Protein AF-A0A834DWX3-F1 (afdb_monomer_lite)

Radius of gyration: 12.89 Å; chains: 1; bounding box: 28×35×28 Å

Structure (mmCIF, N/CA/C/O backbone):
data_AF-A0A834DWX3-F1
#
_entry.id   AF-A0A834DWX3-F1
#
loop_
_atom_site.group_PDB
_atom_site.id
_atom_site.type_symbol
_atom_site.label_atom_id
_atom_site.label_alt_id
_atom_site.label_comp_id
_atom_site.label_asym_id
_atom_site.label_entity_id
_atom_site.label_seq_id
_atom_site.pdbx_PDB_ins_code
_atom_site.Cartn_x
_atom_site.Cartn_y
_atom_site.Cartn_z
_atom_site.occupancy
_atom_site.B_iso_or_equiv
_atom_site.auth_seq_id
_atom_site.auth_comp_id
_atom_site.auth_asym_id
_atom_site.auth_atom_id
_atom_site.pdbx_PDB_model_num
ATOM 1 N N . MET A 1 1 ? 1.347 -15.192 1.045 1.00 59.75 1 MET A N 1
ATOM 2 C CA . MET A 1 1 ? 1.641 -14.248 2.145 1.00 59.75 1 MET A CA 1
ATOM 3 C C . MET A 1 1 ? 0.319 -13.681 2.633 1.00 59.75 1 MET A C 1
ATOM 5 O O . MET A 1 1 ? -0.516 -13.426 1.775 1.00 59.75 1 MET A O 1
ATOM 9 N N . PRO A 1 2 ? 0.089 -13.551 3.951 1.00 78.19 2 PRO A N 1
ATOM 10 C CA . PRO A 1 2 ? -1.236 -13.251 4.511 1.00 78.19 2 PRO A CA 1
ATOM 11 C C . PRO A 1 2 ? -1.767 -11.853 4.160 1.00 78.19 2 PRO A C 1
ATOM 13 O O . PRO A 1 2 ? -2.964 -11.632 4.242 1.00 78.19 2 PRO A O 1
ATOM 16 N N . TRP A 1 3 ? -0.892 -10.941 3.735 1.00 85.50 3 TRP A N 1
ATOM 17 C CA . TRP A 1 3 ? -1.212 -9.556 3.385 1.00 85.50 3 TRP A CA 1
ATOM 18 C C . TRP A 1 3 ? -1.435 -9.324 1.882 1.00 85.50 3 TRP A C 1
ATOM 20 O O . TRP A 1 3 ? -1.777 -8.215 1.489 1.00 85.50 3 TRP A O 1
ATOM 30 N N . PHE A 1 4 ? -1.223 -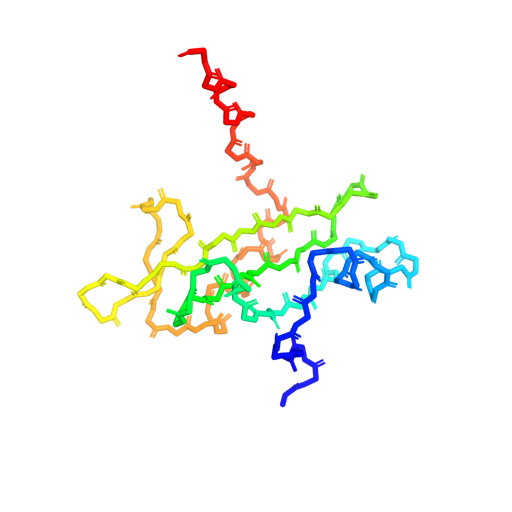10.321 1.012 1.00 89.62 4 PHE A N 1
ATOM 31 C CA . PHE A 1 4 ? -1.420 -10.170 -0.436 1.00 89.62 4 PHE A CA 1
ATOM 32 C C . PHE A 1 4 ? -2.739 -10.807 -0.872 1.00 89.62 4 PHE A C 1
ATOM 34 O O . PHE A 1 4 ? -2.898 -12.022 -0.773 1.00 89.62 4 PHE A O 1
ATOM 41 N N . HIS A 1 5 ? -3.656 -9.995 -1.399 1.00 89.94 5 HIS A N 1
ATOM 42 C CA . HIS A 1 5 ? -5.019 -10.422 -1.742 1.00 89.94 5 HIS A CA 1
ATOM 43 C C . HIS A 1 5 ? -5.278 -10.525 -3.254 1.00 89.94 5 HIS A C 1
ATOM 45 O O . HIS A 1 5 ? -6.392 -10.837 -3.669 1.00 89.94 5 HIS A O 1
ATOM 51 N N . GLY A 1 6 ? -4.268 -10.287 -4.097 1.00 90.44 6 GLY A N 1
ATOM 52 C CA . GLY A 1 6 ? -4.426 -10.339 -5.553 1.00 90.44 6 GLY A CA 1
ATOM 53 C C . GLY A 1 6 ? -5.420 -9.294 -6.071 1.00 90.44 6 GLY A C 1
ATOM 54 O O . GLY A 1 6 ? -5.427 -8.148 -5.616 1.00 90.44 6 GLY A O 1
ATOM 55 N N . LYS A 1 7 ? -6.259 -9.671 -7.041 1.00 90.38 7 LYS A N 1
ATOM 56 C CA . LYS A 1 7 ? -7.224 -8.776 -7.705 1.00 90.38 7 LYS A CA 1
ATOM 57 C C . LYS A 1 7 ? -8.504 -8.593 -6.890 1.00 90.38 7 LYS A C 1
ATOM 59 O O . LYS A 1 7 ? -9.539 -9.157 -7.230 1.00 90.38 7 LYS A O 1
ATOM 64 N N . ILE A 1 8 ? -8.431 -7.760 -5.860 1.00 93.25 8 ILE A N 1
ATOM 65 C CA . ILE A 1 8 ? -9.607 -7.253 -5.141 1.00 93.25 8 ILE A CA 1
ATOM 66 C C . ILE A 1 8 ? -9.843 -5.771 -5.446 1.00 93.25 8 ILE A C 1
ATOM 68 O O . ILE A 1 8 ? -8.930 -5.024 -5.820 1.00 93.25 8 ILE A O 1
ATOM 72 N N . SER A 1 9 ? -11.085 -5.328 -5.293 1.00 91.56 9 SER A N 1
ATOM 73 C CA . SER A 1 9 ? -11.457 -3.922 -5.405 1.00 91.56 9 SER A CA 1
ATOM 74 C C . SER A 1 9 ? -10.952 -3.102 -4.213 1.00 91.56 9 SER A C 1
ATOM 76 O O . SER A 1 9 ? -10.626 -3.622 -3.146 1.00 91.56 9 SER A O 1
ATOM 78 N N . GLY A 1 10 ? -10.902 -1.775 -4.381 1.00 89.06 10 GLY A N 1
ATOM 79 C CA . GLY A 1 10 ? -10.610 -0.875 -3.260 1.00 89.06 10 GLY A CA 1
ATOM 80 C C . GLY A 1 10 ? -11.646 -0.995 -2.140 1.00 89.06 10 GLY A C 1
ATOM 81 O O . GLY A 1 10 ? -11.281 -0.947 -0.976 1.00 89.06 10 GLY A O 1
ATOM 82 N N . HIS A 1 11 ? -12.913 -1.231 -2.486 1.00 92.44 11 HIS A N 1
ATOM 83 C CA . HIS A 1 11 ? -13.980 -1.411 -1.506 1.00 92.44 11 HIS A CA 1
ATOM 84 C C . HIS A 1 11 ? -13.805 -2.693 -0.683 1.00 92.44 11 HIS A C 1
ATOM 86 O O . HIS A 1 11 ? -13.862 -2.637 0.541 1.00 92.44 11 HIS A O 1
ATOM 92 N N . GLU A 1 12 ? -13.514 -3.824 -1.332 1.00 93.88 12 GLU A N 1
ATOM 93 C CA . GLU A 1 12 ? -13.205 -5.079 -0.631 1.00 93.88 12 GLU A CA 1
ATOM 94 C C . GLU A 1 12 ? -11.992 -4.921 0.290 1.00 93.88 12 GLU A C 1
ATOM 96 O O . GLU A 1 12 ? -12.010 -5.413 1.413 1.00 93.88 12 GLU A O 1
ATOM 101 N N . ALA A 1 13 ? -10.965 -4.179 -0.140 1.00 92.56 13 ALA A N 1
ATOM 102 C CA . ALA A 1 13 ? -9.812 -3.882 0.705 1.00 92.56 13 ALA A CA 1
ATOM 103 C C . ALA A 1 13 ? -10.198 -3.108 1.974 1.00 92.56 13 ALA A C 1
ATOM 105 O O . ALA A 1 13 ? -9.723 -3.443 3.054 1.00 92.56 13 ALA A O 1
ATOM 106 N N . VAL A 1 14 ? -11.086 -2.115 1.861 1.00 91.94 14 VAL A N 1
ATOM 107 C CA . VAL A 1 14 ? -11.604 -1.387 3.029 1.00 91.94 14 VAL A CA 1
ATOM 108 C C . VAL A 1 14 ? -12.353 -2.332 3.964 1.00 91.94 14 VAL A C 1
ATOM 110 O O . VAL A 1 14 ? -12.136 -2.277 5.165 1.00 91.94 14 VAL A O 1
ATOM 113 N N . GLN A 1 15 ? -13.199 -3.220 3.434 1.00 93.88 15 GLN A N 1
ATOM 114 C CA . GLN A 1 15 ? -13.948 -4.181 4.252 1.00 93.88 15 GLN A CA 1
ATOM 115 C C . GLN A 1 15 ? -13.043 -5.198 4.959 1.00 93.88 15 GLN A C 1
ATOM 117 O O . GLN A 1 15 ? -13.345 -5.607 6.075 1.00 93.88 15 GLN A O 1
ATOM 122 N N . LEU A 1 16 ? -11.937 -5.596 4.329 1.00 92.38 16 LEU A N 1
ATOM 123 C CA . LEU A 1 16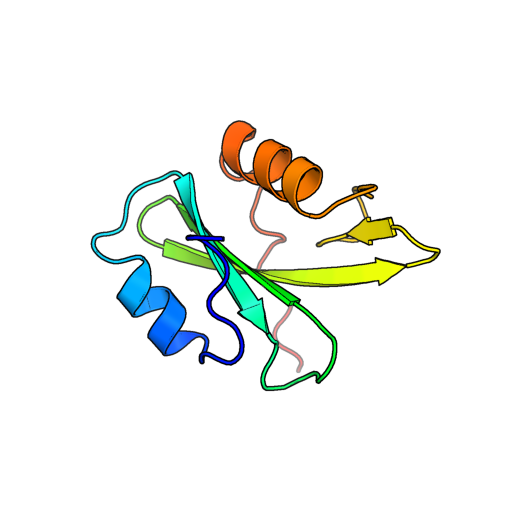 ? -10.951 -6.507 4.917 1.00 92.38 16 LEU A CA 1
ATOM 124 C C . LEU A 1 16 ? -10.116 -5.852 6.024 1.00 92.38 16 LEU A C 1
ATOM 126 O O . LEU A 1 16 ? -9.616 -6.555 6.894 1.00 92.38 16 LEU A O 1
ATOM 130 N N . LEU A 1 17 ? -9.985 -4.525 5.999 1.00 90.00 17 LEU A N 1
ATOM 131 C CA . LEU A 1 17 ? -9.306 -3.727 7.024 1.00 90.00 17 LEU A CA 1
ATOM 132 C C . LEU A 1 17 ? -10.271 -3.232 8.118 1.00 90.00 17 LEU A C 1
ATOM 134 O O . LEU A 1 17 ? -9.970 -2.266 8.814 1.00 90.00 17 LEU A O 1
ATOM 138 N N . GLN A 1 18 ? -11.445 -3.859 8.252 1.00 89.69 18 GLN A N 1
ATOM 139 C CA . GLN A 1 18 ? -12.407 -3.575 9.317 1.00 89.69 18 GLN A CA 1
ATOM 140 C C . GLN A 1 18 ? -12.340 -4.651 10.418 1.00 89.69 18 GLN A C 1
ATOM 142 O O . GLN A 1 18 ? -12.283 -5.841 10.098 1.00 89.69 18 GLN A O 1
ATOM 147 N N . PRO A 1 19 ? -12.441 -4.274 11.707 1.00 88.75 19 PRO A N 1
ATOM 148 C CA . PRO A 1 19 ? -12.536 -2.900 12.210 1.00 88.75 19 PRO A CA 1
ATOM 149 C C . PRO A 1 19 ? -11.239 -2.106 11.963 1.00 88.75 19 PRO A C 1
ATOM 151 O O . PRO A 1 19 ? -10.178 -2.719 11.866 1.00 88.75 19 PRO A O 1
ATOM 154 N N . PRO A 1 20 ? -11.309 -0.767 11.843 1.00 82.38 20 PRO A N 1
ATOM 155 C CA . PRO A 1 20 ? -10.133 0.041 11.565 1.00 82.38 20 PRO A CA 1
ATOM 156 C C . PRO A 1 20 ? -9.183 -0.040 12.753 1.00 82.38 20 PRO A C 1
ATOM 158 O O . PRO A 1 20 ? -9.545 0.332 13.872 1.00 82.38 20 PRO A O 1
ATOM 161 N N . GLU A 1 21 ? -7.974 -0.506 12.495 1.00 85.06 21 GLU A N 1
ATOM 162 C CA . GLU A 1 21 ? -6.891 -0.554 13.466 1.00 85.06 21 GLU A CA 1
ATOM 163 C C . GLU A 1 21 ? -5.630 -0.008 12.800 1.00 85.06 21 GLU A C 1
ATOM 165 O O . GLU A 1 21 ? -5.354 -0.290 11.626 1.00 85.06 21 GLU A O 1
ATOM 170 N N . ASP A 1 22 ? -4.918 0.850 13.526 1.00 82.88 22 ASP A N 1
ATOM 171 C CA . ASP A 1 22 ? -3.724 1.508 13.012 1.00 82.88 22 ASP A CA 1
ATOM 172 C C . ASP A 1 22 ? -2.632 0.466 12.765 1.00 82.88 22 ASP A C 1
ATOM 174 O O . ASP A 1 22 ? -2.326 -0.361 13.624 1.00 82.88 22 ASP A O 1
ATOM 178 N N . GLY A 1 23 ? -2.049 0.505 11.568 1.00 79.44 23 GLY A N 1
ATOM 179 C CA . GLY A 1 23 ? -1.006 -0.437 11.162 1.00 79.44 23 GLY A CA 1
ATOM 180 C C . GLY A 1 23 ? -1.530 -1.706 10.486 1.00 79.44 23 GLY A C 1
ATOM 181 O O . GLY A 1 23 ? -0.720 -2.498 9.999 1.00 79.44 23 GLY A O 1
ATOM 182 N N . LEU A 1 24 ? -2.853 -1.899 10.363 1.00 87.25 24 LEU A N 1
ATOM 183 C CA . LEU A 1 24 ? -3.373 -2.926 9.458 1.00 87.25 24 LEU A CA 1
ATOM 184 C C . LEU A 1 24 ? -3.101 -2.533 8.010 1.00 87.25 24 LEU A C 1
ATOM 186 O O . LEU A 1 24 ? -3.302 -1.389 7.600 1.00 87.25 24 LEU A O 1
ATOM 190 N N . PHE A 1 25 ? -2.691 -3.505 7.205 1.00 89.69 25 PHE A N 1
ATOM 191 C CA . PHE A 1 25 ? -2.416 -3.271 5.799 1.00 89.69 25 PHE A CA 1
ATOM 192 C C . PHE A 1 25 ? -2.666 -4.506 4.950 1.00 89.69 25 PHE A C 1
ATOM 194 O O . PHE A 1 25 ? -2.662 -5.642 5.425 1.00 89.69 25 PHE A O 1
ATOM 201 N N . LEU A 1 26 ? -2.835 -4.264 3.657 1.00 91.62 26 LEU A N 1
ATOM 202 C CA . LEU A 1 26 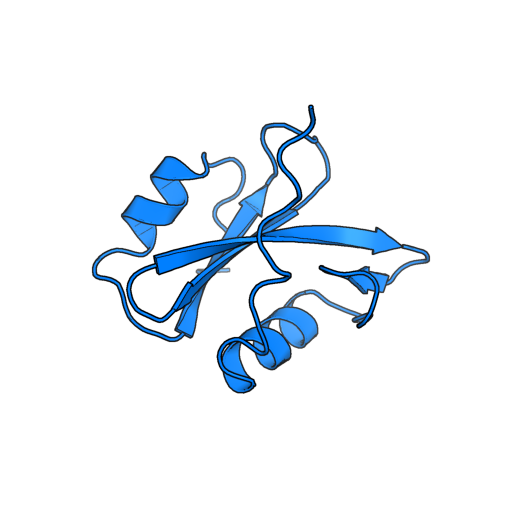? -2.835 -5.301 2.643 1.00 91.62 26 LEU A CA 1
ATOM 203 C C . LEU A 1 26 ? -2.324 -4.755 1.315 1.00 91.62 26 LEU A C 1
ATOM 205 O O . LEU A 1 26 ? -2.379 -3.557 1.044 1.00 91.62 26 LEU A O 1
ATOM 209 N N . VAL A 1 27 ? -1.860 -5.645 0.451 1.00 90.50 27 VAL A N 1
ATOM 210 C CA . VAL A 1 27 ? -1.469 -5.332 -0.920 1.00 90.50 27 VAL A CA 1
ATOM 211 C C . VAL A 1 27 ? -2.427 -6.030 -1.870 1.00 90.50 27 VAL A C 1
ATOM 213 O O . VAL A 1 27 ? -2.717 -7.223 -1.738 1.00 90.50 27 VAL A O 1
ATOM 216 N N . ARG A 1 28 ? -2.904 -5.278 -2.858 1.00 93.06 28 ARG A N 1
ATOM 217 C CA . ARG A 1 28 ? -3.766 -5.775 -3.931 1.00 93.06 28 ARG A CA 1
ATOM 218 C C . ARG A 1 28 ? -3.213 -5.397 -5.295 1.00 93.06 28 ARG A C 1
ATOM 220 O O . ARG A 1 28 ? -2.467 -4.434 -5.430 1.00 93.06 28 ARG A O 1
ATOM 227 N N . GLU A 1 29 ? -3.623 -6.119 -6.321 1.00 91.19 29 GLU A N 1
ATOM 228 C CA . GLU A 1 29 ? -3.397 -5.727 -7.707 1.00 91.19 29 GLU A CA 1
ATOM 229 C C . GLU A 1 29 ? -4.329 -4.570 -8.090 1.00 91.19 29 GLU A C 1
ATOM 231 O O . GLU A 1 29 ? -5.489 -4.473 -7.664 1.00 91.19 29 GLU A O 1
ATOM 236 N N . SER A 1 30 ? -3.826 -3.661 -8.919 1.00 84.69 30 SER A N 1
ATOM 237 C CA . SER A 1 30 ? -4.635 -2.591 -9.478 1.00 84.69 30 SER A CA 1
ATOM 238 C C . SER A 1 30 ? -5.552 -3.141 -10.569 1.00 84.69 30 SER A C 1
ATOM 240 O O . SER A 1 30 ? -5.121 -3.499 -11.660 1.00 84.69 30 SER A O 1
ATOM 242 N N . VAL A 1 31 ? -6.860 -3.134 -10.303 1.00 82.38 31 VAL A N 1
ATOM 243 C CA . VAL A 1 31 ? -7.890 -3.473 -11.304 1.00 82.38 31 VAL A CA 1
ATOM 244 C C . VAL A 1 31 ? -7.864 -2.498 -12.493 1.00 82.38 31 VAL A C 1
ATOM 246 O O . VAL A 1 31 ? -8.179 -2.881 -13.615 1.00 82.38 31 VAL A O 1
ATOM 249 N N . ARG A 1 32 ? -7.476 -1.235 -12.256 1.00 81.25 32 ARG A N 1
ATOM 250 C CA . ARG A 1 32 ? -7.423 -0.178 -13.283 1.00 81.25 32 ARG A CA 1
ATOM 251 C C . ARG A 1 32 ? -6.131 -0.191 -14.104 1.00 81.25 32 ARG A C 1
ATOM 253 O O . ARG A 1 32 ? -6.157 0.224 -15.254 1.00 81.25 32 ARG A O 1
ATOM 260 N N . HIS A 1 33 ? -5.028 -0.657 -13.522 1.00 80.31 33 HIS A N 1
ATOM 261 C CA . HIS A 1 33 ? -3.702 -0.651 -14.145 1.00 80.31 33 HIS A CA 1
ATOM 262 C C . HIS A 1 33 ? -3.076 -2.046 -14.011 1.00 80.31 33 HIS A C 1
ATOM 264 O O . HIS A 1 33 ? -2.418 -2.324 -13.008 1.00 80.31 33 HIS A O 1
ATOM 270 N N . PRO A 1 34 ? -3.314 -2.950 -14.977 1.00 81.75 34 PRO A N 1
ATOM 271 C CA . PRO A 1 34 ? -2.767 -4.300 -14.931 1.00 81.75 34 PRO A CA 1
ATOM 272 C C . PRO A 1 34 ? -1.238 -4.274 -14.826 1.00 81.75 34 PRO A C 1
ATOM 274 O O . PRO A 1 34 ? -0.578 -3.657 -15.656 1.00 81.75 34 PRO A O 1
ATOM 277 N N . GLY A 1 35 ? -0.692 -4.963 -13.823 1.00 82.62 35 GLY A N 1
ATOM 278 C CA . GLY A 1 35 ? 0.748 -4.994 -13.538 1.00 82.62 35 GLY A CA 1
ATOM 279 C C . GLY A 1 35 ? 1.175 -4.115 -12.361 1.00 82.62 35 GLY A C 1
ATOM 280 O O . GLY A 1 35 ? 2.247 -4.351 -11.811 1.00 82.62 35 GLY A O 1
ATOM 281 N N . ASP A 1 36 ? 0.323 -3.186 -11.922 1.00 86.25 36 ASP A N 1
ATOM 282 C CA . ASP A 1 36 ? 0.599 -2.351 -10.754 1.00 86.25 36 ASP A CA 1
ATOM 283 C C . ASP A 1 36 ? 0.029 -2.959 -9.473 1.00 86.25 36 ASP A C 1
ATOM 285 O O . ASP A 1 36 ? -1.044 -3.577 -9.467 1.00 86.25 36 ASP A O 1
ATOM 289 N N . TYR A 1 37 ? 0.697 -2.676 -8.358 1.00 89.50 37 TYR A N 1
ATOM 290 C CA . TYR A 1 37 ? 0.206 -2.997 -7.024 1.00 89.50 37 TYR A CA 1
ATOM 291 C C . TYR A 1 37 ? -0.343 -1.756 -6.322 1.00 89.50 37 TYR A C 1
ATOM 293 O O . TYR A 1 37 ? -0.017 -0.616 -6.650 1.00 89.50 37 TYR A O 1
ATOM 301 N N . VAL A 1 38 ? -1.211 -1.980 -5.343 1.00 90.50 38 VAL A N 1
ATOM 302 C CA . VAL A 1 38 ? -1.747 -0.949 -4.462 1.00 90.50 38 VAL A CA 1
ATOM 303 C C . VAL A 1 38 ? -1.590 -1.422 -3.027 1.00 90.50 38 VAL A C 1
ATOM 305 O O . VAL A 1 38 ? -2.165 -2.444 -2.647 1.00 90.50 38 VAL A O 1
ATOM 308 N N . LEU A 1 39 ? -0.833 -0.669 -2.237 1.00 89.62 39 LEU A N 1
ATOM 309 C CA . LEU A 1 39 ? -0.754 -0.821 -0.794 1.00 89.62 39 LEU A CA 1
ATOM 310 C C . LEU A 1 39 ? -1.960 -0.114 -0.164 1.00 89.62 39 LEU A C 1
ATOM 312 O O . LEU A 1 39 ? -2.209 1.060 -0.422 1.00 89.62 39 LEU A O 1
ATOM 316 N N . CYS A 1 40 ? -2.726 -0.840 0.638 1.00 90.81 40 CYS A N 1
ATOM 317 C CA . CYS A 1 40 ? -3.848 -0.317 1.403 1.00 90.81 40 CYS A CA 1
ATOM 318 C C . CYS A 1 40 ? -3.459 -0.327 2.882 1.00 90.81 40 CYS A C 1
ATOM 320 O O . CYS A 1 40 ? -3.080 -1.384 3.378 1.00 90.81 40 CYS A O 1
ATOM 322 N N . VAL A 1 41 ? -3.545 0.814 3.564 1.00 88.38 41 VAL A N 1
ATOM 323 C CA . VAL A 1 41 ? -3.144 0.966 4.973 1.00 88.38 41 VAL A CA 1
ATOM 324 C C . VAL A 1 41 ? -4.296 1.568 5.759 1.00 88.38 41 VAL A C 1
ATOM 326 O O . VAL A 1 41 ? -4.832 2.595 5.354 1.00 88.38 41 VAL A O 1
ATOM 329 N N . SER A 1 42 ? -4.666 0.937 6.866 1.00 87.94 42 SER A N 1
ATOM 330 C CA . SER A 1 42 ? -5.596 1.477 7.852 1.00 87.94 42 SER A CA 1
ATOM 331 C C . SER A 1 42 ? -4.833 2.349 8.843 1.00 87.94 42 SER A C 1
ATOM 333 O O . SER A 1 42 ? -3.881 1.894 9.483 1.00 87.94 42 SER A O 1
ATOM 335 N N . PHE A 1 43 ? -5.237 3.610 8.943 1.00 84.19 43 PHE A N 1
ATOM 336 C CA . PHE A 1 43 ? -4.666 4.583 9.862 1.00 84.19 43 PHE A CA 1
ATOM 337 C C . PHE A 1 43 ? -5.685 5.685 10.171 1.00 84.19 43 PHE A C 1
ATOM 339 O O . PHE A 1 43 ? -6.386 6.141 9.270 1.00 84.19 43 PHE A O 1
ATOM 346 N N . LEU A 1 44 ? -5.778 6.135 11.425 1.00 84.25 44 LEU A N 1
ATOM 347 C CA . LEU A 1 44 ? -6.733 7.171 11.862 1.00 84.25 44 LEU A CA 1
ATOM 348 C C . LEU A 1 44 ? -8.189 6.850 11.493 1.00 84.25 44 LEU A C 1
ATOM 350 O O . LEU A 1 44 ? -8.970 7.733 11.147 1.00 84.25 44 LEU A O 1
ATOM 354 N N . GLN A 1 45 ? -8.563 5.573 11.578 1.00 84.50 45 GLN A N 1
A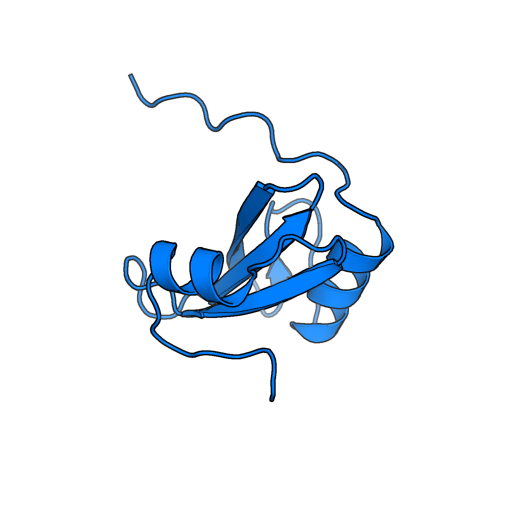TOM 355 C CA . GLN A 1 45 ? -9.884 5.066 11.183 1.00 84.50 45 GLN A CA 1
ATOM 356 C C . GLN A 1 45 ? -10.234 5.224 9.692 1.00 84.50 45 GLN A C 1
ATOM 358 O O . GLN A 1 45 ? -11.372 4.953 9.300 1.00 84.50 45 GLN A O 1
ATOM 363 N N . GLU A 1 46 ? -9.269 5.598 8.853 1.00 85.75 46 GLU A N 1
ATOM 364 C CA . GLU A 1 46 ? -9.403 5.664 7.402 1.00 85.75 46 GLU A CA 1
ATOM 365 C C . GLU A 1 46 ? -8.471 4.661 6.719 1.00 85.75 46 GLU A C 1
ATOM 367 O O . GLU A 1 46 ? -7.455 4.236 7.264 1.00 85.75 46 GLU A O 1
ATOM 372 N N . VAL A 1 47 ? -8.827 4.262 5.498 1.00 87.94 47 VAL A N 1
ATOM 373 C CA . VAL A 1 47 ? -7.993 3.383 4.676 1.00 87.94 47 VAL A CA 1
ATOM 374 C C . VAL A 1 47 ? -7.401 4.193 3.534 1.00 87.94 47 VAL A C 1
ATOM 376 O O . VAL A 1 47 ? -8.1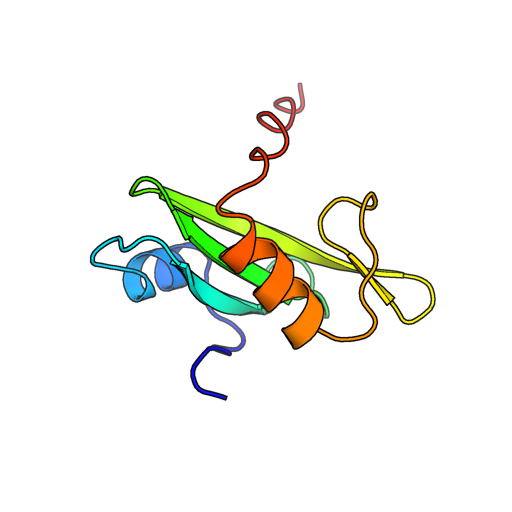12 4.666 2.646 1.00 87.94 47 VAL A O 1
ATOM 379 N N . PHE A 1 48 ? -6.081 4.310 3.533 1.00 86.94 48 PHE A N 1
ATOM 380 C CA . PHE A 1 48 ? -5.311 4.965 2.487 1.00 86.94 48 PHE A CA 1
ATOM 381 C C . PHE A 1 48 ? -4.919 3.961 1.406 1.00 86.94 48 PHE A C 1
ATOM 383 O O . PHE A 1 48 ? -4.576 2.818 1.701 1.00 86.94 48 PHE A O 1
ATOM 390 N N . HIS A 1 49 ? -4.947 4.390 0.144 1.00 89.25 49 HIS A N 1
ATOM 391 C CA . HIS A 1 49 ? -4.595 3.561 -1.008 1.00 89.25 49 HIS A CA 1
ATOM 392 C C . HIS A 1 49 ? -3.421 4.175 -1.772 1.00 89.25 49 HIS A C 1
ATOM 394 O O . HIS A 1 49 ? -3.579 5.166 -2.483 1.00 89.25 49 HIS A O 1
ATOM 400 N N . TYR A 1 50 ? -2.265 3.534 -1.682 1.00 86.75 50 TYR A N 1
ATOM 401 C CA . TYR A 1 50 ? -1.016 3.959 -2.294 1.00 86.75 50 TYR A CA 1
ATOM 402 C C . TYR A 1 50 ? -0.692 3.086 -3.499 1.00 86.75 50 TYR A C 1
ATOM 404 O O . TYR A 1 50 ? -0.567 1.867 -3.378 1.00 86.75 50 TYR A O 1
ATOM 412 N N . ARG A 1 51 ? -0.568 3.685 -4.683 1.00 87.25 51 ARG A N 1
ATOM 413 C CA . ARG A 1 51 ? -0.145 2.954 -5.882 1.00 87.25 51 ARG A CA 1
ATOM 414 C C . ARG A 1 51 ? 1.357 2.702 -5.797 1.00 87.25 51 ARG A C 1
ATOM 416 O O . ARG A 1 51 ? 2.122 3.646 -5.680 1.00 87.25 51 ARG A O 1
ATOM 423 N N . VAL A 1 52 ? 1.755 1.442 -5.895 1.00 87.25 52 VAL A N 1
ATOM 424 C CA . VAL A 1 52 ? 3.160 1.045 -5.971 1.00 87.25 52 VAL A CA 1
ATOM 425 C C . VAL A 1 52 ? 3.586 1.109 -7.432 1.00 87.25 52 VAL A C 1
ATOM 427 O O . VAL A 1 52 ? 3.010 0.442 -8.293 1.00 87.25 52 VAL A O 1
ATOM 430 N N . LEU A 1 53 ? 4.584 1.935 -7.700 1.00 84.69 53 LEU A N 1
ATOM 431 C CA . LEU A 1 53 ? 5.198 2.148 -8.999 1.00 84.69 53 LEU A CA 1
ATOM 432 C C . LEU A 1 53 ? 6.524 1.394 -9.054 1.00 84.69 53 LEU A C 1
ATOM 434 O O . LEU A 1 53 ? 7.273 1.365 -8.079 1.00 84.69 53 LEU A O 1
ATOM 438 N N . HIS A 1 54 ? 6.823 0.803 -10.207 1.00 82.44 54 HIS A N 1
ATOM 439 C CA . HIS A 1 54 ? 8.121 0.194 -10.479 1.00 82.44 54 HIS A CA 1
ATOM 440 C C . HIS A 1 54 ? 8.932 1.130 -11.377 1.00 82.44 54 HIS A C 1
ATOM 442 O O . HIS A 1 54 ? 8.504 1.439 -12.490 1.00 82.44 54 HIS A O 1
ATOM 448 N N . ARG A 1 55 ? 10.111 1.559 -10.921 1.00 79.75 55 ARG A N 1
ATOM 449 C CA . ARG A 1 55 ? 11.014 2.437 -11.674 1.00 79.75 55 ARG A CA 1
ATOM 450 C C . ARG A 1 55 ? 12.451 1.963 -11.531 1.00 79.75 55 ARG A C 1
ATOM 452 O O . ARG A 1 55 ? 12.938 1.807 -10.419 1.00 79.75 55 ARG A O 1
ATOM 459 N N . ASP A 1 56 ? 13.117 1.705 -12.656 1.00 81.44 56 ASP A N 1
ATOM 460 C CA . ASP A 1 56 ? 14.534 1.313 -12.703 1.00 81.44 56 ASP A CA 1
ATOM 461 C C . ASP A 1 56 ? 14.896 0.157 -11.742 1.00 81.44 56 ASP A C 1
ATOM 463 O O . ASP A 1 56 ? 15.945 0.159 -11.102 1.00 81.44 56 ASP A O 1
ATOM 467 N N . GLY A 1 57 ? 13.994 -0.824 -11.598 1.00 80.56 57 GLY A N 1
ATOM 468 C CA . GLY A 1 57 ? 14.166 -1.975 -10.699 1.00 80.56 57 GLY A CA 1
ATOM 469 C C . GLY A 1 57 ? 13.830 -1.723 -9.223 1.00 80.56 57 GLY A C 1
ATOM 470 O O . GLY A 1 57 ? 13.977 -2.640 -8.420 1.00 80.56 57 GLY A O 1
ATOM 471 N N . HIS A 1 58 ? 13.353 -0.528 -8.873 1.00 83.44 58 HIS A N 1
ATOM 472 C CA . HIS A 1 58 ? 12.963 -0.129 -7.521 1.00 83.44 58 HIS A CA 1
ATOM 473 C C . HIS A 1 58 ? 11.450 0.110 -7.418 1.00 83.44 58 HIS A C 1
ATOM 475 O O . HIS A 1 58 ? 10.777 0.393 -8.412 1.00 83.44 58 HIS A O 1
ATOM 481 N N . LEU A 1 59 ? 10.921 0.005 -6.202 1.00 84.44 59 LEU A N 1
ATOM 482 C CA . LEU A 1 59 ? 9.528 0.271 -5.849 1.00 84.44 59 LEU A CA 1
ATOM 483 C C . LEU A 1 59 ? 9.390 1.663 -5.239 1.00 84.44 59 LEU A C 1
ATOM 485 O O . LEU A 1 59 ? 10.212 2.048 -4.413 1.00 84.44 59 LEU A O 1
ATOM 489 N N . THR A 1 60 ? 8.345 2.405 -5.590 1.00 83.38 60 THR A N 1
ATOM 490 C CA . THR A 1 60 ? 8.052 3.713 -4.985 1.00 83.38 60 THR A CA 1
ATOM 491 C C . THR A 1 60 ? 6.548 3.981 -4.929 1.00 83.38 60 THR A C 1
ATOM 493 O O . THR A 1 60 ? 5.798 3.435 -5.733 1.00 83.38 60 THR A O 1
ATOM 496 N N . ILE A 1 61 ? 6.097 4.796 -3.975 1.00 82.69 61 ILE A N 1
ATOM 497 C CA . ILE A 1 61 ? 4.688 5.202 -3.819 1.00 82.69 61 ILE A CA 1
ATOM 498 C C . ILE A 1 61 ? 4.472 6.662 -4.246 1.00 82.69 61 ILE A C 1
ATOM 500 O O . ILE A 1 61 ? 3.437 6.992 -4.823 1.00 82.69 61 ILE A O 1
ATOM 504 N N . ASP A 1 62 ? 5.448 7.525 -3.978 1.00 78.12 62 ASP A N 1
ATOM 505 C CA . ASP A 1 62 ? 5.372 8.980 -4.133 1.00 78.12 62 ASP A CA 1
ATOM 506 C C . ASP A 1 62 ? 6.544 9.567 -4.941 1.00 78.12 62 ASP A C 1
ATOM 508 O O . ASP A 1 62 ? 6.675 10.784 -5.045 1.00 78.12 62 ASP A O 1
ATOM 512 N N . GLU A 1 63 ? 7.403 8.710 -5.501 1.00 74.12 63 GLU A N 1
ATOM 513 C CA . GLU A 1 63 ? 8.674 9.054 -6.158 1.00 74.12 63 GLU A CA 1
ATOM 514 C C . GLU A 1 63 ? 9.721 9.723 -5.249 1.00 74.12 63 GLU A C 1
ATOM 516 O O . GLU A 1 63 ? 10.846 9.959 -5.694 1.00 74.12 63 GLU A O 1
ATOM 521 N N . ALA A 1 64 ? 9.406 9.983 -3.978 1.00 73.06 64 ALA A N 1
ATOM 522 C CA . ALA A 1 64 ? 10.337 10.561 -3.018 1.00 73.06 64 ALA A CA 1
ATOM 523 C C . ALA A 1 64 ? 11.223 9.480 -2.390 1.00 73.06 64 ALA A C 1
ATOM 525 O O . ALA A 1 64 ? 12.415 9.707 -2.175 1.00 73.06 64 ALA A O 1
ATOM 526 N N . ILE A 1 65 ? 10.655 8.297 -2.129 1.00 75.44 65 ILE A N 1
ATOM 527 C CA . ILE A 1 65 ? 11.378 7.169 -1.531 1.00 75.44 65 ILE A CA 1
ATOM 528 C C . ILE A 1 65 ? 11.333 5.956 -2.464 1.00 75.44 65 ILE A C 1
ATOM 530 O O . ILE A 1 65 ? 10.276 5.579 -2.974 1.00 75.44 65 ILE A O 1
ATOM 534 N N . CYS A 1 66 ? 12.496 5.345 -2.694 1.00 80.50 66 CYS A N 1
ATOM 535 C CA . CYS A 1 66 ? 12.663 4.149 -3.517 1.00 80.50 66 CYS A CA 1
ATOM 536 C C . CYS A 1 66 ? 13.115 2.968 -2.652 1.00 80.50 66 CYS A C 1
ATOM 538 O O . CYS A 1 66 ? 14.004 3.112 -1.815 1.00 80.50 66 CYS A O 1
ATOM 540 N N . PHE A 1 67 ? 12.537 1.795 -2.895 1.00 81.31 67 PHE A N 1
ATOM 541 C CA . PHE A 1 67 ? 12.769 0.576 -2.125 1.00 81.31 67 PHE A CA 1
ATOM 542 C C . PHE A 1 67 ? 13.181 -0.575 -3.039 1.00 81.31 67 PHE A C 1
ATOM 544 O O . PHE A 1 67 ? 12.692 -0.702 -4.160 1.00 81.31 67 PHE A O 1
ATOM 551 N N . CYS A 1 68 ? 14.063 -1.446 -2.554 1.00 78.00 68 CYS A N 1
ATOM 552 C CA . CYS A 1 68 ? 14.515 -2.618 -3.308 1.00 78.00 68 CYS A CA 1
ATOM 553 C C . CYS A 1 68 ? 13.466 -3.738 -3.334 1.00 78.00 68 CYS A C 1
ATOM 555 O O . CYS A 1 68 ? 13.460 -4.563 -4.246 1.00 78.00 68 CYS A O 1
ATOM 557 N N . ASN A 1 69 ? 12.596 -3.800 -2.324 1.00 80.25 69 ASN A N 1
ATOM 558 C CA . ASN A 1 69 ? 11.551 -4.808 -2.232 1.00 80.25 69 ASN A CA 1
ATOM 559 C C . ASN A 1 69 ? 10.294 -4.263 -1.528 1.00 80.25 69 ASN A C 1
ATOM 561 O O . ASN A 1 69 ? 10.306 -3.195 -0.916 1.00 80.25 69 ASN A O 1
ATOM 565 N N . LEU A 1 70 ? 9.189 -5.003 -1.658 1.00 76.06 70 LEU A N 1
ATOM 566 C CA . LEU A 1 70 ? 7.874 -4.580 -1.173 1.00 76.06 70 LEU A CA 1
ATOM 567 C C . LEU A 1 70 ? 7.775 -4.610 0.358 1.00 76.06 70 LEU A C 1
ATOM 569 O O . LEU A 1 70 ? 7.049 -3.802 0.922 1.00 76.06 70 LEU A O 1
ATOM 573 N N . MET A 1 71 ? 8.498 -5.517 1.017 1.00 78.00 71 MET A N 1
ATOM 574 C CA . MET A 1 71 ? 8.511 -5.625 2.478 1.00 78.00 71 MET A CA 1
ATOM 575 C C . MET A 1 71 ? 9.203 -4.417 3.108 1.00 78.00 71 MET A C 1
ATOM 577 O O . MET A 1 71 ? 8.612 -3.816 3.993 1.00 78.00 71 MET A O 1
ATOM 581 N N . ASP A 1 72 ? 10.364 -3.999 2.593 1.00 79.69 72 ASP A N 1
ATOM 582 C CA . ASP A 1 72 ? 11.084 -2.814 3.086 1.00 79.69 72 ASP A CA 1
ATOM 583 C C . ASP A 1 72 ? 10.212 -1.555 2.957 1.00 79.69 72 ASP A C 1
ATOM 585 O O . ASP A 1 72 ? 10.147 -0.725 3.860 1.00 79.69 72 ASP A O 1
ATOM 589 N N . MET A 1 73 ? 9.502 -1.421 1.830 1.00 79.88 73 MET A N 1
ATOM 590 C CA . MET A 1 73 ? 8.565 -0.317 1.607 1.00 79.88 73 MET A CA 1
ATOM 591 C C . MET A 1 73 ? 7.434 -0.325 2.638 1.00 79.88 73 MET A C 1
ATOM 593 O O . MET A 1 73 ? 7.099 0.721 3.191 1.00 79.88 73 MET A O 1
ATOM 597 N N . VAL A 1 74 ? 6.838 -1.493 2.874 1.00 77.44 74 VAL A N 1
ATOM 598 C CA . VAL A 1 74 ? 5.737 -1.676 3.821 1.00 77.44 74 VAL A CA 1
ATOM 599 C C . VAL A 1 74 ? 6.194 -1.386 5.248 1.00 77.44 74 VAL A C 1
ATOM 601 O O . VAL A 1 74 ? 5.535 -0.612 5.929 1.00 77.44 74 VAL A O 1
ATOM 604 N N . GLU A 1 75 ? 7.329 -1.934 5.679 1.00 77.81 75 GLU A N 1
ATOM 605 C CA . GLU A 1 75 ? 7.892 -1.715 7.016 1.00 77.81 75 GLU A CA 1
ATOM 606 C C . GLU A 1 75 ? 8.093 -0.223 7.284 1.00 77.81 75 GLU A C 1
ATOM 608 O O . GLU A 1 75 ? 7.567 0.304 8.257 1.00 77.81 75 GLU A O 1
ATOM 613 N N . VAL A 1 76 ? 8.710 0.499 6.344 1.00 76.88 76 VAL A N 1
ATOM 614 C CA . VAL A 1 76 ? 8.916 1.948 6.464 1.00 76.88 76 VAL A CA 1
ATOM 615 C C . VAL A 1 76 ? 7.591 2.716 6.529 1.00 76.88 76 VAL A C 1
ATOM 617 O O . VAL A 1 76 ? 7.450 3.598 7.369 1.00 76.88 76 VAL A O 1
ATOM 620 N N . HIS A 1 77 ? 6.599 2.393 5.692 1.00 72.69 77 HIS A N 1
ATOM 621 C CA . HIS A 1 77 ? 5.317 3.118 5.682 1.00 72.69 77 HIS A CA 1
ATOM 622 C C . HIS A 1 77 ? 4.417 2.800 6.885 1.00 72.69 77 HIS A C 1
ATOM 624 O O . HIS A 1 77 ? 3.560 3.617 7.228 1.00 72.69 77 HIS A O 1
ATOM 630 N N . LEU A 1 78 ? 4.601 1.639 7.516 1.00 73.69 78 LEU A N 1
ATOM 631 C CA . LEU A 1 78 ? 3.873 1.245 8.720 1.00 73.69 78 LEU A CA 1
ATOM 632 C C . LEU A 1 78 ? 4.545 1.766 9.992 1.00 73.69 78 LEU A C 1
ATOM 634 O O . LEU A 1 78 ? 3.852 2.330 10.835 1.00 73.69 78 LEU A O 1
ATOM 638 N N . ASP A 1 79 ? 5.871 1.652 10.109 1.00 68.00 79 ASP A N 1
ATOM 639 C CA . ASP A 1 79 ? 6.619 2.111 11.288 1.00 68.00 79 ASP A CA 1
ATOM 640 C C . ASP A 1 79 ? 6.683 3.638 11.392 1.00 68.00 79 ASP A C 1
ATOM 642 O O . ASP A 1 79 ? 6.672 4.184 12.495 1.00 68.00 79 ASP A O 1
ATOM 646 N N . LEU A 1 80 ? 6.709 4.358 10.262 1.00 61.56 80 LEU A N 1
ATOM 647 C CA . LEU A 1 80 ? 6.643 5.824 10.280 1.00 61.56 80 LEU A CA 1
ATOM 648 C C . LEU A 1 80 ? 5.243 6.367 10.576 1.00 61.56 80 LEU A C 1
ATOM 650 O O . LEU A 1 80 ? 5.112 7.584 10.690 1.00 61.56 80 LEU A O 1
ATOM 654 N N . GLY A 1 81 ? 4.224 5.507 10.705 1.00 55.78 81 GLY A N 1
ATOM 655 C CA . GLY A 1 81 ? 2.876 5.899 11.108 1.00 55.78 81 GLY A CA 1
ATOM 656 C C . GLY A 1 81 ? 2.354 7.089 10.306 1.00 55.78 81 GLY A C 1
ATOM 657 O O . GLY A 1 81 ? 2.219 8.179 10.850 1.00 55.78 81 GLY A O 1
ATOM 658 N N . ALA A 1 82 ? 2.092 6.899 9.009 1.00 54.19 82 ALA A N 1
ATOM 659 C CA . ALA A 1 82 ? 1.534 7.948 8.155 1.00 54.19 82 ALA A CA 1
ATOM 660 C C . ALA A 1 82 ? 2.337 9.261 8.160 1.00 54.19 82 ALA A C 1
ATOM 662 O O . ALA A 1 82 ? 1.860 10.313 8.598 1.00 54.19 82 ALA A O 1
ATOM 663 N N . ALA A 1 83 ? 3.542 9.229 7.592 1.00 45.34 83 ALA A N 1
ATOM 664 C CA . ALA A 1 83 ? 4.263 10.445 7.236 1.00 45.34 83 ALA A CA 1
ATOM 665 C C . ALA A 1 83 ? 3.521 11.182 6.100 1.00 45.34 83 ALA A C 1
ATOM 667 O O . ALA A 1 83 ? 3.906 11.097 4.944 1.00 45.34 83 ALA A O 1
ATOM 668 N N . CYS A 1 84 ? 2.441 11.880 6.464 1.00 41.16 84 CYS A N 1
ATOM 669 C CA . CYS A 1 84 ? 1.538 12.683 5.642 1.00 41.16 84 CYS A CA 1
ATOM 670 C C . CYS A 1 84 ? 0.883 11.933 4.464 1.00 41.16 84 CYS A C 1
ATOM 672 O O . CYS A 1 84 ? 1.578 11.561 3.520 1.00 41.16 84 CYS A O 1
ATOM 674 N N . PRO A 1 85 ? -0.462 11.800 4.400 1.00 49.81 85 PRO A N 1
ATOM 675 C CA . PRO A 1 85 ? -1.075 11.537 3.104 1.00 49.81 85 PRO A CA 1
ATOM 676 C C . PRO A 1 85 ? -0.578 12.631 2.141 1.00 49.81 85 PRO A C 1
ATOM 678 O O . PRO A 1 85 ? -0.630 13.812 2.518 1.00 49.81 85 PRO A O 1
ATOM 681 N N . PRO A 1 86 ? -0.053 12.294 0.9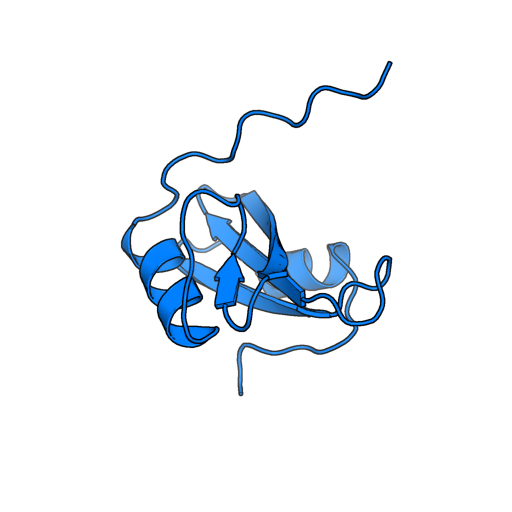43 1.00 45.84 86 PRO A N 1
ATOM 682 C CA . PRO A 1 86 ? 0.202 13.310 -0.065 1.00 45.84 86 PRO A CA 1
ATOM 683 C C . PRO A 1 86 ? -1.115 14.068 -0.200 1.00 45.84 86 PRO A C 1
ATOM 685 O O . PRO A 1 86 ? -2.165 13.440 -0.359 1.00 45.84 86 PRO A O 1
ATOM 688 N N . GLY A 1 87 ? -1.071 15.385 0.032 1.00 45.00 87 GLY A N 1
ATOM 689 C CA . GLY A 1 87 ? -2.268 16.218 0.136 1.00 45.00 87 GLY A CA 1
ATOM 690 C C . GLY A 1 87 ? -3.257 15.899 -0.988 1.00 45.00 87 GLY A C 1
ATOM 691 O O . GLY A 1 87 ? -2.819 15.469 -2.059 1.00 45.00 87 GLY A O 1
ATOM 692 N N . PRO A 1 88 ? -4.573 16.063 -0.745 1.00 38.84 88 PRO A N 1
ATOM 693 C CA . PRO A 1 88 ? -5.624 15.579 -1.634 1.00 38.84 88 PRO A CA 1
ATOM 694 C C . PRO A 1 88 ? -5.248 15.878 -3.079 1.00 38.84 88 PRO A C 1
ATOM 696 O O . PRO A 1 88 ? -5.003 17.038 -3.419 1.00 38.84 88 PRO A O 1
ATOM 699 N N . ALA A 1 89 ? -5.130 14.816 -3.887 1.00 45.25 89 ALA A N 1
ATOM 700 C CA . ALA A 1 89 ? -4.823 14.940 -5.303 1.00 45.25 89 ALA A CA 1
ATOM 701 C C . ALA A 1 89 ? -5.722 16.049 -5.866 1.00 45.25 89 ALA A C 1
ATOM 703 O O . ALA A 1 89 ? -6.938 15.975 -5.647 1.00 45.25 89 ALA A O 1
ATOM 704 N N . PRO A 1 90 ? -5.161 17.099 -6.498 1.00 35.22 90 PRO A N 1
ATOM 705 C CA . PRO A 1 90 ? -5.965 18.200 -6.988 1.00 35.22 90 PRO A CA 1
ATOM 706 C C . PRO A 1 90 ? -7.016 17.599 -7.906 1.00 35.22 90 PRO A C 1
ATOM 708 O O . PRO A 1 90 ? -6.685 16.917 -8.879 1.00 35.22 90 PRO A O 1
ATOM 711 N N . SER A 1 91 ? -8.280 17.792 -7.531 1.00 41.41 91 SER A N 1
ATOM 712 C CA . SER A 1 91 ? -9.432 17.442 -8.341 1.00 41.41 91 SER A CA 1
ATOM 713 C C . SER A 1 91 ? -9.148 17.953 -9.745 1.00 41.41 91 SER A C 1
ATOM 715 O O . SER A 1 91 ? -9.028 19.163 -9.930 1.00 41.41 91 SER A O 1
ATOM 717 N N . GLN A 1 92 ? -8.944 17.044 -10.701 1.00 41.28 92 GLN A N 1
ATOM 718 C CA . GLN A 1 92 ? -8.780 17.424 -12.097 1.00 41.28 92 GLN A CA 1
ATOM 719 C C . GLN A 1 92 ? -10.043 18.189 -12.507 1.00 41.28 92 GLN A C 1
ATOM 721 O O . GLN A 1 92 ? -11.116 17.597 -12.634 1.00 41.28 92 GLN A O 1
ATOM 726 N N . LEU A 1 93 ? -9.895 19.509 -12.620 1.00 39.00 93 LEU A N 1
ATOM 727 C CA . LEU A 1 93 ? -10.731 20.395 -13.420 1.00 39.00 93 LEU A CA 1
ATOM 728 C C . LEU A 1 93 ? -10.220 20.353 -14.860 1.00 39.00 93 LEU A C 1
ATOM 730 O O . LEU A 1 93 ? -8.978 20.353 -15.035 1.00 39.00 93 LEU A O 1
#

Secondary structure (DSSP, 8-state):
-TTB--S--HHHHHHHTPSP-TT-EEEEE-SSSTT-EEEEEEETTEEEEEEEEEETTEEESSSS-EESSHHHHHHHHHHTT-S----------

Organism: NCBI:txid89673

InterPro domains:
  IPR000980 SH2 domain [PF00017] (3-77)
  IPR000980 SH2 domain [PS50001] (3-77)
  IPR000980 SH2 domain [SM00252] (1-83)
  IPR036860 SH2 domain superfamily [G3DSA:3.30.505.10] (1-85)
  IPR036860 SH2 domain superfamily [SSF55550] (1-77)
  IPR051184 Tyrosine-phosphorylated adapter molecule [PTHR19969] (2-76)

Foldseek 3Di:
DVQEDEADDPVVQLVVCPPQDQLDWHKYADPPDGPWIWIWGRAPRDIDIFIWDADPCWTDRPVPDTHNDDVVVSCVCRVVRPPDDPPDDPDDD

Sequence (93 aa):
MPWFHGKISGHEAVQLLQPPEDGLFLVRESVRHPGDYVLCVSFLQEVFHYRVLHRDGHLTIDEAICFCNLMDMVEVHLDLGAACPPGPAPSQL

pLDDT: mean 78.49, std 15.29, range [35.22, 93.88]